Protein AF-A0A4P5TN16-F1 (afdb_monomer_lite)

pLDDT: mean 72.74, std 12.01, range [41.06, 86.75]

Structure (mmCIF, N/CA/C/O backbone):
data_AF-A0A4P5TN16-F1
#
_entry.id   AF-A0A4P5TN16-F1
#
loop_
_atom_site.group_PDB
_atom_site.id
_atom_site.type_symbol
_atom_site.label_atom_id
_atom_site.label_alt_id
_atom_site.label_comp_id
_atom_site.label_asym_id
_atom_site.label_entity_id
_atom_site.label_seq_id
_atom_site.pdbx_PDB_ins_code
_atom_site.Cartn_x
_atom_site.Cartn_y
_atom_site.Cartn_z
_atom_site.occupancy
_atom_site.B_iso_or_equiv
_atom_site.auth_seq_id
_atom_site.auth_comp_id
_atom_site.auth_asym_id
_atom_site.auth_atom_id
_atom_site.pdbx_PDB_model_num
ATOM 1 N N . MET A 1 1 ? 1.680 -2.490 -0.772 1.00 47.03 1 MET A N 1
ATOM 2 C CA . MET A 1 1 ? 1.736 -2.633 -2.255 1.00 47.03 1 MET A CA 1
ATOM 3 C C . MET A 1 1 ? 3.018 -3.313 -2.763 1.00 47.03 1 MET A C 1
ATOM 5 O O . MET A 1 1 ? 2.881 -4.269 -3.512 1.00 47.03 1 MET A O 1
ATOM 9 N N . LEU A 1 2 ? 4.232 -2.942 -2.316 1.00 42.31 2 LEU A N 1
ATOM 10 C CA . LEU A 1 2 ? 5.469 -3.615 -2.766 1.00 42.31 2 LEU A CA 1
ATOM 11 C C . LEU A 1 2 ? 5.816 -4.909 -2.009 1.00 42.31 2 LEU A C 1
ATOM 13 O O . LEU A 1 2 ? 6.357 -5.803 -2.624 1.00 42.31 2 LEU A O 1
ATOM 17 N N . LEU A 1 3 ? 5.410 -5.094 -0.742 1.00 45.25 3 LEU A N 1
ATOM 18 C CA . LEU A 1 3 ? 5.484 -6.406 -0.053 1.00 45.25 3 LEU A CA 1
ATOM 19 C C . LEU A 1 3 ? 4.566 -7.456 -0.711 1.00 45.25 3 LEU A C 1
ATOM 21 O O . LEU A 1 3 ? 4.809 -8.660 -0.689 1.00 45.25 3 LEU A O 1
ATOM 25 N N . VAL A 1 4 ? 3.494 -6.970 -1.328 1.00 44.47 4 VAL A N 1
ATOM 26 C CA . VAL A 1 4 ? 2.502 -7.808 -1.986 1.00 44.47 4 VAL A CA 1
ATOM 27 C C . VAL A 1 4 ? 2.820 -7.980 -3.473 1.00 44.47 4 VAL A C 1
ATOM 29 O O . VAL A 1 4 ? 2.553 -9.043 -4.011 1.00 44.47 4 VAL A O 1
ATOM 32 N N . GLN A 1 5 ? 3.515 -7.017 -4.099 1.00 46.03 5 GLN A N 1
ATOM 33 C CA . GLN A 1 5 ? 4.252 -7.201 -5.360 1.00 46.03 5 GLN A CA 1
ATOM 34 C C . GLN A 1 5 ? 5.516 -8.067 -5.211 1.00 46.03 5 GLN A C 1
ATOM 36 O O . GLN A 1 5 ? 5.868 -8.774 -6.145 1.00 46.03 5 GLN A O 1
ATOM 41 N N . TYR A 1 6 ? 6.132 -8.085 -4.028 1.00 45.16 6 TYR A N 1
ATOM 42 C CA . TYR A 1 6 ? 7.238 -8.959 -3.626 1.00 45.16 6 TYR A CA 1
ATOM 43 C C . TYR A 1 6 ? 6.790 -10.424 -3.557 1.00 45.16 6 TYR A C 1
ATOM 45 O O . TYR A 1 6 ? 7.491 -11.299 -4.050 1.00 45.16 6 TYR A O 1
ATOM 53 N N . LEU A 1 7 ? 5.569 -10.690 -3.075 1.00 41.06 7 LEU A N 1
ATOM 54 C CA . LEU A 1 7 ? 4.903 -11.987 -3.259 1.00 41.06 7 LEU A CA 1
ATOM 55 C C . LEU A 1 7 ? 4.446 -12.220 -4.710 1.00 41.06 7 LEU A C 1
ATOM 57 O O . LEU A 1 7 ? 4.442 -13.349 -5.182 1.00 41.06 7 LEU A O 1
ATOM 61 N N . ASN A 1 8 ? 4.107 -11.165 -5.448 1.00 42.56 8 ASN A N 1
ATOM 62 C CA . ASN A 1 8 ? 3.701 -11.230 -6.858 1.00 42.56 8 ASN A CA 1
ATOM 63 C C . ASN A 1 8 ? 4.865 -11.445 -7.841 1.00 42.56 8 ASN A C 1
ATOM 65 O O . ASN A 1 8 ? 4.606 -11.679 -9.018 1.00 42.56 8 ASN A O 1
ATOM 69 N N . GLY A 1 9 ? 6.120 -11.473 -7.375 1.00 43.25 9 GLY A N 1
ATOM 70 C CA . GLY A 1 9 ? 7.223 -12.105 -8.110 1.00 43.25 9 GLY A CA 1
ATOM 71 C C . GLY A 1 9 ? 6.939 -13.584 -8.438 1.00 43.25 9 GLY A C 1
ATOM 72 O O . GLY A 1 9 ? 7.498 -14.118 -9.393 1.00 43.25 9 GLY A O 1
ATOM 73 N N . LEU A 1 10 ? 5.998 -14.228 -7.725 1.00 42.38 10 LEU A N 1
ATOM 74 C CA . LEU A 1 10 ? 5.453 -15.552 -8.058 1.00 42.38 10 LEU A CA 1
ATOM 75 C C . LEU A 1 10 ? 4.376 -15.542 -9.159 1.00 42.38 10 LEU A C 1
ATOM 77 O O . LEU A 1 10 ? 4.066 -16.600 -9.701 1.00 42.38 10 LEU A O 1
ATOM 81 N N . TYR A 1 11 ? 3.814 -14.390 -9.537 1.00 43.84 11 TYR A N 1
ATOM 82 C CA . TYR A 1 11 ? 2.695 -14.298 -10.483 1.00 43.84 11 TYR A CA 1
ATOM 83 C C . TYR A 1 11 ? 3.079 -13.469 -11.710 1.00 43.84 11 TYR A C 1
ATOM 85 O O . TYR A 1 11 ? 2.583 -12.376 -11.968 1.00 43.84 11 TYR A O 1
ATOM 93 N N . ARG A 1 12 ? 3.968 -14.074 -12.501 1.00 46.69 12 ARG A N 1
ATOM 94 C CA . ARG A 1 12 ? 4.525 -13.651 -13.801 1.00 46.69 12 ARG A CA 1
ATOM 95 C C . ARG A 1 12 ? 3.516 -13.335 -14.923 1.00 46.69 12 ARG A C 1
ATOM 97 O O . ARG A 1 12 ? 3.926 -13.164 -16.066 1.00 46.69 12 ARG A O 1
ATOM 104 N N . SER A 1 13 ? 2.213 -13.286 -14.661 1.00 42.72 13 SER A N 1
ATOM 105 C CA . SER A 1 13 ? 1.193 -13.177 -15.705 1.00 42.72 13 SER A CA 1
ATOM 106 C C . SER A 1 13 ? 0.032 -12.298 -15.266 1.00 42.72 13 SER A C 1
ATOM 108 O O . SER A 1 13 ? -0.453 -12.393 -14.139 1.00 42.72 13 SER A O 1
ATOM 110 N N . ASN A 1 14 ? -0.401 -11.457 -16.201 1.00 50.97 14 ASN A N 1
ATOM 111 C CA . ASN A 1 14 ? -1.499 -10.506 -16.130 1.00 50.97 14 ASN A CA 1
ATOM 112 C C . ASN A 1 14 ? -2.838 -11.241 -15.899 1.00 50.97 14 ASN A C 1
ATOM 114 O O . ASN A 1 14 ? -3.612 -11.458 -16.828 1.00 50.97 14 ASN A O 1
ATOM 118 N N . SER A 1 15 ? -3.079 -11.701 -14.671 1.00 50.84 15 SER A N 1
ATOM 119 C CA . SER A 1 15 ? -4.292 -12.420 -14.280 1.00 50.84 15 SER A CA 1
ATOM 120 C C . SER A 1 15 ? -4.997 -11.722 -13.119 1.00 50.84 15 SER A C 1
ATOM 122 O O . SER A 1 15 ? -4.405 -10.898 -12.417 1.00 50.84 15 SER A O 1
ATOM 124 N N . ALA A 1 16 ? -6.253 -12.113 -12.879 1.00 52.28 16 ALA A N 1
ATOM 125 C CA . ALA A 1 16 ? -7.050 -11.742 -11.707 1.00 52.28 16 ALA A CA 1
ATOM 126 C C . ALA A 1 16 ? -6.288 -11.889 -10.370 1.00 52.28 16 ALA A C 1
ATOM 128 O O . ALA A 1 16 ? -6.649 -11.257 -9.383 1.00 52.28 16 ALA A O 1
ATOM 129 N N . ALA A 1 17 ? -5.187 -12.650 -10.336 1.00 51.19 17 ALA A N 1
ATOM 130 C CA . ALA A 1 17 ? -4.313 -12.757 -9.179 1.00 51.19 17 ALA A CA 1
ATOM 131 C C . ALA A 1 17 ? -3.643 -11.436 -8.756 1.00 51.19 17 ALA A C 1
ATOM 133 O O . ALA A 1 17 ? -3.353 -11.268 -7.577 1.00 51.19 17 ALA A O 1
ATOM 134 N N . ALA A 1 18 ? -3.457 -10.468 -9.664 1.00 52.84 18 ALA A N 1
ATOM 135 C CA . ALA A 1 18 ? -2.921 -9.144 -9.328 1.00 52.84 18 ALA A CA 1
ATOM 136 C C . ALA A 1 18 ? -3.877 -8.301 -8.457 1.00 52.84 18 ALA A C 1
ATOM 138 O O . ALA A 1 18 ? -3.437 -7.356 -7.799 1.00 52.84 18 ALA A O 1
ATOM 139 N N . PHE A 1 19 ? -5.163 -8.670 -8.409 1.00 58.22 19 PHE A N 1
ATOM 140 C CA . PHE A 1 19 ? -6.163 -8.049 -7.544 1.00 58.22 19 PHE A CA 1
ATOM 141 C C . PHE A 1 19 ? -6.017 -8.480 -6.081 1.00 58.22 19 PHE A C 1
ATOM 143 O O . PHE A 1 19 ? -6.162 -7.640 -5.195 1.00 58.22 19 PHE A O 1
ATOM 150 N N . PHE A 1 20 ? -5.682 -9.748 -5.804 1.00 59.31 20 PHE A N 1
ATOM 151 C CA . PHE A 1 20 ? -5.580 -10.256 -4.428 1.00 59.31 20 PHE A CA 1
ATOM 152 C C . PHE A 1 20 ? -4.622 -9.437 -3.561 1.00 59.31 20 PHE A C 1
ATOM 154 O O . PHE A 1 20 ? -5.002 -9.078 -2.451 1.00 59.31 20 PHE A O 1
ATOM 161 N N . PRO A 1 21 ? -3.431 -9.050 -4.043 1.00 58.12 21 PRO A N 1
ATOM 162 C CA . PRO A 1 21 ? -2.546 -8.158 -3.325 1.00 58.12 21 PRO A CA 1
ATOM 163 C C . PRO A 1 21 ? -3.161 -6.838 -2.870 1.00 58.12 21 PRO A C 1
ATOM 165 O O . PRO A 1 21 ? -2.962 -6.407 -1.736 1.00 58.12 21 PRO A O 1
ATOM 168 N N . MET A 1 22 ? -3.901 -6.192 -3.768 1.00 58.53 22 MET A N 1
ATOM 169 C CA . MET A 1 22 ? -4.574 -4.927 -3.503 1.00 58.53 22 MET A CA 1
ATOM 170 C C . MET A 1 22 ? -5.763 -5.140 -2.559 1.00 58.53 22 MET A C 1
ATOM 172 O O . MET A 1 22 ? -5.947 -4.374 -1.617 1.00 58.53 22 MET A O 1
ATOM 176 N N . PHE A 1 23 ? -6.505 -6.229 -2.759 1.00 66.12 23 PHE A N 1
ATOM 177 C CA . PHE A 1 23 ? -7.631 -6.634 -1.929 1.00 66.12 23 PHE A CA 1
ATOM 178 C C . PHE A 1 23 ? -7.205 -6.958 -0.495 1.00 66.12 23 PHE A C 1
ATOM 180 O O . PHE A 1 23 ? -7.765 -6.405 0.442 1.00 66.12 23 PHE A O 1
ATOM 187 N N . PHE A 1 24 ? -6.170 -7.773 -0.289 1.00 66.38 24 PHE A N 1
ATOM 188 C CA . PHE A 1 24 ? -5.665 -8.100 1.047 1.00 66.38 24 PHE A CA 1
ATOM 189 C C . PHE A 1 24 ? -5.044 -6.891 1.751 1.00 66.38 24 PHE A C 1
ATOM 191 O O . PHE A 1 24 ? -5.207 -6.764 2.963 1.00 66.38 24 PHE A O 1
ATOM 198 N N . ASN A 1 25 ? -4.422 -5.961 1.013 1.00 66.50 25 ASN A N 1
ATOM 199 C CA . ASN A 1 25 ? -3.933 -4.703 1.590 1.00 66.50 25 ASN A CA 1
ATOM 200 C C . ASN A 1 25 ? -5.071 -3.798 2.098 1.00 66.50 25 ASN A C 1
ATOM 202 O O . ASN A 1 25 ? -4.815 -2.913 2.901 1.00 66.50 25 ASN A O 1
ATOM 206 N N . LEU A 1 26 ? -6.313 -4.015 1.653 1.00 68.75 26 LEU A N 1
ATOM 207 C CA . LEU A 1 26 ? -7.501 -3.286 2.110 1.00 68.75 26 LEU A CA 1
ATOM 208 C C . LEU A 1 26 ? -8.293 -4.078 3.164 1.00 68.75 26 LEU A C 1
ATOM 210 O O . LEU A 1 26 ? -8.724 -3.533 4.179 1.00 68.75 26 LEU A O 1
ATOM 214 N N . VAL A 1 27 ? -8.432 -5.388 2.963 1.00 73.81 27 VAL A N 1
ATOM 215 C CA . VAL A 1 27 ? -9.183 -6.288 3.844 1.00 73.81 27 VAL A CA 1
ATOM 216 C C . VAL A 1 27 ? -8.481 -6.500 5.180 1.00 73.81 27 VAL A C 1
ATOM 218 O O . VAL A 1 27 ? -9.156 -6.481 6.203 1.00 73.81 27 VAL A O 1
ATOM 221 N N . ILE A 1 28 ? -7.154 -6.667 5.212 1.00 76.19 28 ILE A N 1
ATOM 222 C CA . ILE A 1 28 ? -6.427 -6.891 6.473 1.00 76.19 28 ILE A CA 1
ATOM 223 C C . ILE A 1 28 ? -6.566 -5.676 7.410 1.00 76.19 28 ILE A C 1
ATOM 225 O O . ILE A 1 28 ? -6.988 -5.874 8.553 1.00 76.19 28 ILE A O 1
ATOM 229 N N . PRO A 1 29 ? -6.327 -4.424 6.960 1.00 73.12 29 PRO A N 1
ATOM 230 C CA . PRO A 1 29 ? -6.603 -3.250 7.786 1.00 73.12 29 PRO A CA 1
ATOM 231 C C . PRO A 1 29 ? -8.078 -3.126 8.174 1.00 73.12 29 PRO A C 1
ATOM 233 O O . PRO A 1 29 ? -8.384 -2.813 9.324 1.00 73.12 29 PRO A O 1
ATOM 236 N N . GLY A 1 30 ? -8.998 -3.421 7.248 1.00 73.88 30 GLY A N 1
ATOM 237 C CA . GLY A 1 30 ? -10.436 -3.395 7.515 1.00 73.88 30 GLY A CA 1
ATOM 238 C C . GLY A 1 30 ? -10.856 -4.369 8.619 1.00 73.88 30 GLY A C 1
ATOM 239 O O . GLY A 1 30 ? -11.547 -3.977 9.555 1.00 73.88 30 GLY A O 1
ATOM 240 N N . ILE A 1 31 ? -10.389 -5.620 8.573 1.00 82.06 31 ILE A N 1
ATOM 241 C CA . ILE A 1 31 ? -10.645 -6.624 9.617 1.00 82.06 31 ILE A CA 1
ATOM 242 C C . ILE A 1 31 ? -10.005 -6.201 10.942 1.00 82.06 31 ILE A C 1
ATOM 244 O O . ILE A 1 31 ? -10.642 -6.320 11.988 1.00 82.06 31 ILE A O 1
ATOM 248 N N . GLY A 1 32 ? -8.775 -5.679 10.915 1.00 77.38 32 GLY A N 1
ATOM 249 C CA . GLY A 1 32 ? -8.094 -5.199 12.119 1.00 77.38 32 GLY A CA 1
ATOM 250 C C . GLY A 1 32 ? -8.895 -4.115 12.842 1.00 77.38 32 GLY A C 1
ATOM 251 O O . GLY A 1 32 ? -9.093 -4.186 14.054 1.00 77.38 32 GLY A O 1
ATOM 252 N N . ILE A 1 33 ? -9.436 -3.157 12.090 1.00 78.75 33 ILE A N 1
ATOM 253 C CA . ILE A 1 33 ? -10.247 -2.062 12.636 1.00 78.75 33 ILE A CA 1
ATOM 254 C C . ILE A 1 33 ? -11.627 -2.558 13.069 1.00 78.75 33 ILE A C 1
ATOM 256 O O . ILE A 1 33 ? -12.109 -2.158 14.125 1.00 78.75 33 ILE A O 1
ATOM 260 N N . TYR A 1 34 ? -12.233 -3.484 12.323 1.00 79.62 34 TYR A N 1
ATOM 261 C CA . TYR A 1 34 ? -13.469 -4.152 12.731 1.00 79.62 34 TYR A CA 1
ATOM 262 C C . TYR A 1 34 ? -13.324 -4.824 14.103 1.00 79.62 34 TYR A C 1
ATOM 264 O O . TYR A 1 34 ? -14.132 -4.580 15.001 1.00 79.62 34 TYR A O 1
ATOM 272 N N . LEU A 1 35 ? -12.285 -5.647 14.283 1.00 80.94 35 LEU A N 1
ATOM 273 C CA . LEU A 1 35 ? -12.025 -6.352 15.540 1.00 80.94 35 LEU A CA 1
ATOM 274 C C . LEU A 1 35 ? -11.704 -5.376 16.672 1.00 80.94 35 LEU A C 1
ATOM 276 O O . LEU A 1 35 ? -12.166 -5.572 17.793 1.00 80.94 35 LEU A O 1
ATOM 280 N N . PHE A 1 36 ? -10.967 -4.307 16.371 1.00 80.12 36 PHE A N 1
ATOM 281 C CA . PHE A 1 36 ? -10.652 -3.257 17.330 1.00 80.12 36 PHE A CA 1
ATOM 282 C C . PHE A 1 36 ? -11.912 -2.536 17.828 1.00 80.12 36 PHE A C 1
ATOM 284 O O . PHE A 1 36 ? -12.151 -2.487 19.032 1.00 80.12 36 PHE A 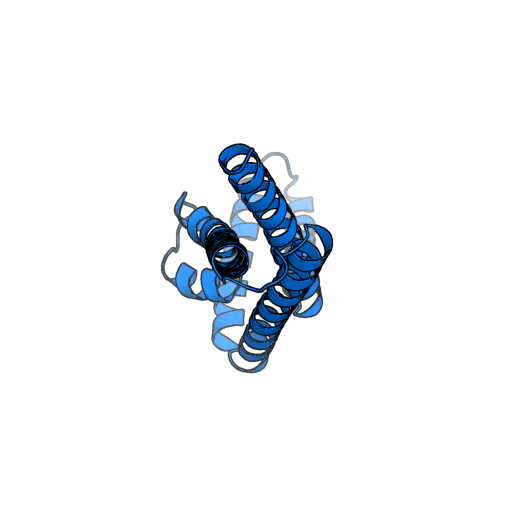O 1
ATOM 291 N N . VAL A 1 37 ? -12.772 -2.054 16.925 1.00 75.00 37 VAL A N 1
ATOM 292 C CA . VAL A 1 37 ? -14.033 -1.385 17.293 1.00 75.00 37 VAL A CA 1
ATOM 293 C C . VAL A 1 37 ? -14.968 -2.342 18.029 1.00 75.00 37 VAL A C 1
ATOM 295 O O . VAL A 1 37 ? -15.571 -1.966 19.031 1.00 75.00 37 VAL A O 1
ATOM 298 N N . LYS A 1 38 ? -15.063 -3.599 17.586 1.00 76.12 38 LYS A N 1
ATOM 299 C CA . LYS A 1 38 ? -15.866 -4.617 18.269 1.00 76.12 38 LYS A CA 1
ATOM 300 C C . LYS A 1 38 ? -15.364 -4.880 19.692 1.00 76.12 38 LYS A C 1
ATOM 302 O O . LYS A 1 38 ? -16.176 -4.944 20.607 1.00 76.12 38 LYS A O 1
ATOM 307 N N . SER A 1 39 ? -14.048 -4.982 19.882 1.00 76.25 39 SER A N 1
ATOM 308 C CA . SER A 1 39 ? -13.424 -5.126 21.203 1.00 76.25 39 SER A CA 1
ATOM 309 C C . SER A 1 39 ? -13.739 -3.931 22.106 1.00 76.25 39 SER A C 1
ATOM 311 O O . SER A 1 39 ? -14.161 -4.106 23.247 1.00 76.25 39 SER A O 1
ATOM 313 N N . LEU A 1 40 ? -13.641 -2.710 21.571 1.00 74.62 40 LEU A N 1
ATOM 314 C CA . LEU A 1 40 ? -13.989 -1.483 22.290 1.00 74.62 40 LEU A CA 1
ATOM 315 C C . LEU A 1 40 ? -15.458 -1.456 22.744 1.00 74.62 40 LEU A C 1
ATOM 317 O O . LEU A 1 40 ? -15.739 -1.009 23.849 1.00 74.62 40 LEU A O 1
ATOM 321 N N . ILE A 1 41 ? -16.386 -1.955 21.923 1.00 71.75 41 ILE A N 1
ATOM 322 C CA . ILE A 1 41 ? -17.817 -2.033 22.265 1.00 71.75 41 ILE A CA 1
ATOM 323 C C . ILE A 1 41 ? -18.098 -3.148 23.287 1.00 71.75 41 ILE A C 1
ATOM 325 O O . ILE A 1 41 ? -18.964 -2.992 24.141 1.00 71.75 41 ILE A O 1
ATOM 329 N N . GLN A 1 42 ? -17.386 -4.277 23.204 1.00 70.75 42 GLN A N 1
ATOM 330 C CA . GLN A 1 42 ? -17.556 -5.415 24.118 1.00 70.75 42 GLN A CA 1
ATOM 331 C C . GLN A 1 42 ? -16.895 -5.206 25.483 1.00 70.75 42 GLN A C 1
ATOM 333 O O . GLN A 1 42 ? -17.262 -5.875 26.450 1.00 70.75 42 GLN A O 1
ATOM 338 N N . THR A 1 43 ? -15.922 -4.301 25.571 1.00 70.19 43 THR A N 1
ATOM 339 C CA . THR A 1 43 ? -15.291 -3.946 26.839 1.00 70.19 43 THR A CA 1
ATOM 340 C C . THR A 1 43 ? -16.336 -3.246 27.704 1.00 70.19 43 THR A C 1
ATOM 342 O O . THR A 1 43 ? -16.745 -2.128 27.401 1.00 70.19 43 THR A O 1
ATOM 345 N N . GLN A 1 44 ? -16.792 -3.914 28.768 1.00 52.91 44 GLN A N 1
ATOM 346 C CA . GLN A 1 44 ? -17.684 -3.340 29.775 1.00 52.91 44 GLN A CA 1
ATOM 347 C C . GLN A 1 44 ? -16.943 -2.241 30.549 1.00 52.91 44 GLN A C 1
ATOM 349 O O . GLN A 1 44 ? -16.437 -2.466 31.644 1.00 52.91 44 GLN A O 1
ATOM 354 N N . SER A 1 45 ? -16.817 -1.056 29.958 1.00 57.28 45 SER A N 1
ATOM 355 C CA . SER A 1 45 ? -16.441 0.152 30.682 1.00 57.28 45 SER A CA 1
ATOM 356 C C . SER A 1 45 ? -17.694 0.803 31.258 1.00 57.28 45 SER A C 1
ATOM 358 O O . SER A 1 45 ? -18.723 0.865 30.587 1.00 57.28 45 SER A O 1
ATOM 360 N N . ASP A 1 46 ? -17.588 1.363 32.467 1.00 53.88 46 ASP A N 1
ATOM 361 C CA . ASP A 1 46 ? -18.685 2.048 33.180 1.00 53.88 46 ASP A CA 1
ATOM 362 C C . ASP A 1 46 ? -19.345 3.186 32.375 1.00 53.88 46 ASP A C 1
ATOM 364 O O . ASP A 1 46 ? -20.437 3.647 32.698 1.00 53.88 46 ASP A O 1
ATOM 368 N N . SER A 1 47 ? -18.697 3.634 31.294 1.00 59.50 47 SER A N 1
ATOM 369 C CA . SER A 1 47 ? -19.297 4.481 30.266 1.00 59.50 47 SER A CA 1
ATOM 370 C C . SER A 1 47 ? -19.172 3.812 28.890 1.00 59.50 47 SER A C 1
ATOM 372 O O . SER A 1 47 ? -18.055 3.461 28.496 1.00 59.50 47 SER A O 1
ATOM 374 N N . PRO A 1 48 ? -20.270 3.636 28.131 1.00 64.12 48 PRO A N 1
ATOM 375 C CA . PRO A 1 48 ? -20.195 3.112 26.772 1.00 64.12 48 PRO A CA 1
ATOM 376 C C . PRO A 1 48 ? -19.377 4.056 25.883 1.00 64.12 48 PRO A C 1
ATOM 378 O O . PRO A 1 48 ? -19.473 5.285 25.985 1.00 64.12 48 PRO A O 1
ATOM 381 N N . ILE A 1 49 ? -18.552 3.490 24.999 1.00 70.25 49 ILE A N 1
ATOM 382 C CA . ILE A 1 49 ? -17.753 4.280 24.058 1.00 70.25 49 ILE A CA 1
ATOM 383 C C . ILE A 1 49 ? -18.682 5.045 23.112 1.00 70.25 49 ILE A C 1
ATOM 385 O O . ILE A 1 49 ? -19.486 4.470 22.380 1.00 70.25 49 ILE A O 1
ATOM 389 N N . ASN A 1 50 ? -18.548 6.372 23.114 1.00 77.50 50 ASN A N 1
ATOM 390 C CA . ASN A 1 50 ? -19.254 7.233 22.176 1.00 77.50 50 ASN A CA 1
ATOM 391 C C . ASN A 1 50 ? -18.618 7.153 20.774 1.00 77.50 50 ASN A C 1
ATOM 393 O O . ASN A 1 50 ? -17.434 6.845 20.614 1.00 77.50 50 ASN A O 1
ATOM 397 N N . MET A 1 51 ? -19.407 7.475 19.746 1.00 74.94 51 MET A N 1
ATOM 398 C CA . MET A 1 51 ? -18.977 7.394 18.343 1.00 74.94 51 MET A CA 1
ATOM 399 C C . MET A 1 51 ? -17.694 8.197 18.077 1.00 74.94 51 MET A C 1
ATOM 401 O O . MET A 1 51 ? -16.813 7.739 17.356 1.00 74.94 51 MET A O 1
ATOM 405 N N . GLY A 1 52 ? -17.557 9.368 18.711 1.00 76.44 52 GLY A N 1
ATOM 406 C CA . GLY A 1 52 ? -16.374 10.220 18.584 1.00 76.44 52 GLY A CA 1
ATOM 407 C C . GLY A 1 52 ? -15.086 9.554 19.082 1.00 76.44 52 GLY A C 1
ATOM 408 O O . GLY A 1 52 ? -14.077 9.592 18.381 1.00 76.44 52 GLY A O 1
ATOM 409 N N . LYS A 1 53 ? -15.112 8.887 20.247 1.00 77.75 53 LYS A N 1
ATOM 410 C CA . LYS A 1 53 ? -13.951 8.136 20.756 1.00 77.75 53 LYS A CA 1
ATOM 411 C C . LYS A 1 53 ? -13.638 6.927 19.874 1.00 77.75 53 LYS A C 1
ATOM 413 O O . LYS A 1 53 ? -12.468 6.687 19.595 1.00 77.75 53 LYS A O 1
ATOM 418 N N . ALA A 1 54 ? -14.653 6.207 19.389 1.00 77.44 54 ALA A N 1
ATOM 419 C CA . ALA A 1 54 ? -14.452 5.079 18.474 1.00 77.44 54 ALA A CA 1
ATOM 420 C C . ALA A 1 54 ? -13.790 5.515 17.155 1.00 77.44 54 ALA A C 1
ATOM 422 O O . ALA A 1 54 ? -12.835 4.877 16.707 1.00 77.44 54 ALA A O 1
ATOM 423 N N . LEU A 1 55 ? -14.244 6.630 16.571 1.00 80.94 55 LEU A N 1
ATOM 424 C CA . LEU A 1 55 ? -13.661 7.210 15.359 1.00 80.94 55 LEU A CA 1
ATOM 425 C C . LEU A 1 55 ? -12.219 7.663 15.588 1.00 80.94 55 LEU A C 1
ATOM 427 O O . LEU A 1 55 ? -11.344 7.334 14.792 1.00 80.94 55 LEU A O 1
ATOM 431 N N . PHE A 1 56 ? -11.950 8.366 16.691 1.00 82.69 56 PHE A N 1
ATOM 432 C CA . PHE A 1 56 ? -10.603 8.838 17.011 1.00 82.69 56 PHE A CA 1
ATOM 433 C C . PHE A 1 56 ? -9.616 7.683 17.229 1.00 82.69 56 PHE A C 1
ATOM 435 O O . PHE A 1 56 ? -8.516 7.689 16.679 1.00 82.69 56 PHE A O 1
ATOM 442 N N . LEU A 1 57 ? -10.015 6.655 17.983 1.00 81.00 57 LEU A N 1
ATOM 443 C CA . LEU A 1 57 ? -9.171 5.486 18.232 1.00 81.00 57 LEU A CA 1
ATOM 444 C C . LEU A 1 57 ? -8.943 4.664 16.955 1.00 81.00 57 LEU A C 1
ATOM 446 O O . LEU A 1 57 ? -7.826 4.216 16.703 1.00 81.00 57 LEU A O 1
ATOM 450 N N . SER A 1 58 ? -9.970 4.516 16.115 1.00 80.00 58 SER A N 1
ATOM 451 C CA . SER A 1 58 ? -9.842 3.844 14.815 1.00 80.00 58 SER A CA 1
ATOM 452 C C . SER A 1 58 ? -8.924 4.612 13.867 1.00 80.00 58 SER A C 1
ATOM 454 O O . SER A 1 58 ? -8.123 4.002 13.156 1.00 80.00 58 SER A O 1
ATOM 456 N N . LEU A 1 59 ? -8.978 5.946 13.890 1.00 84.00 59 LEU A N 1
ATOM 457 C CA . LEU A 1 59 ? -8.059 6.804 13.149 1.00 84.00 59 LEU A CA 1
ATOM 458 C C . LEU A 1 59 ? -6.615 6.609 13.628 1.00 84.00 59 LEU A C 1
ATOM 460 O O . LEU A 1 59 ? -5.735 6.381 12.801 1.00 84.00 59 LEU A O 1
ATOM 464 N N . MET A 1 60 ? -6.364 6.631 14.942 1.00 84.75 60 MET A N 1
ATOM 465 C CA . MET A 1 60 ? -5.024 6.379 15.488 1.00 84.75 60 MET A CA 1
ATOM 466 C C . MET A 1 60 ? -4.492 5.002 15.084 1.00 84.75 60 MET A C 1
ATOM 468 O O . MET A 1 60 ? -3.351 4.895 14.638 1.00 84.75 60 MET A O 1
ATOM 472 N N . MET A 1 61 ? -5.321 3.960 15.167 1.00 81.12 61 MET A N 1
ATOM 473 C CA . MET A 1 61 ? -4.923 2.611 14.762 1.00 81.12 61 MET A CA 1
ATOM 474 C C . MET A 1 61 ? -4.622 2.522 13.257 1.00 81.12 61 MET A C 1
ATOM 476 O O . MET A 1 61 ? -3.654 1.879 12.848 1.00 81.12 61 MET A O 1
ATOM 480 N N . SER A 1 62 ? -5.404 3.222 12.430 1.00 81.44 62 SER A N 1
ATOM 481 C CA . SER A 1 62 ? -5.177 3.316 10.981 1.00 81.44 62 SER A CA 1
ATOM 482 C C . SER A 1 62 ? -3.856 4.011 10.653 1.00 81.44 62 SER A C 1
ATOM 484 O O . SER A 1 62 ? -3.131 3.565 9.765 1.00 81.44 62 SER A O 1
ATOM 486 N N . LEU A 1 63 ? -3.520 5.078 11.385 1.00 84.62 63 LEU A N 1
ATOM 487 C CA . LEU A 1 63 ? -2.259 5.805 11.230 1.00 84.62 63 LEU A CA 1
ATOM 488 C C . LEU A 1 63 ? -1.056 4.959 11.651 1.00 84.62 63 LEU A C 1
ATOM 490 O O . LEU A 1 63 ? -0.043 4.968 10.957 1.00 84.62 63 LEU A O 1
ATOM 494 N N . ILE A 1 64 ? -1.170 4.202 12.748 1.00 85.06 64 ILE A N 1
ATOM 495 C CA . ILE A 1 64 ? -0.115 3.283 13.193 1.00 85.06 64 ILE A CA 1
ATOM 496 C C . ILE A 1 64 ? 0.135 2.219 12.121 1.00 85.06 64 ILE A C 1
ATOM 498 O O . ILE A 1 64 ? 1.279 2.039 11.710 1.00 85.06 64 ILE A O 1
ATOM 502 N N . MET A 1 65 ? -0.919 1.574 11.605 1.00 81.19 65 MET A N 1
ATOM 503 C CA . MET A 1 65 ? -0.780 0.581 10.533 1.00 81.19 65 MET A CA 1
ATOM 504 C C . MET A 1 65 ? -0.161 1.171 9.263 1.00 81.19 65 MET A C 1
ATOM 506 O O . MET A 1 65 ? 0.775 0.587 8.714 1.00 81.19 65 MET A O 1
ATOM 510 N N . ALA A 1 66 ? -0.627 2.343 8.824 1.00 79.81 66 ALA A N 1
ATOM 511 C CA . ALA A 1 66 ? -0.052 3.028 7.671 1.00 79.81 66 ALA A CA 1
ATOM 512 C C . ALA A 1 66 ? 1.436 3.342 7.895 1.00 79.81 66 ALA A C 1
ATOM 514 O O . ALA A 1 66 ? 2.265 3.073 7.028 1.00 79.81 66 ALA A O 1
ATOM 515 N N . GLY A 1 67 ? 1.793 3.843 9.081 1.00 83.06 67 GLY A N 1
ATOM 516 C CA . GLY A 1 67 ? 3.175 4.125 9.463 1.00 83.06 67 GLY A CA 1
ATOM 517 C C . GLY A 1 67 ? 4.060 2.878 9.443 1.00 83.06 67 GLY A C 1
ATOM 518 O O . GLY A 1 67 ? 5.158 2.917 8.889 1.00 83.06 67 GLY A O 1
ATOM 519 N N . THR A 1 68 ? 3.577 1.749 9.970 1.00 83.00 68 THR A N 1
ATOM 520 C CA . THR A 1 68 ? 4.298 0.469 9.917 1.00 83.00 68 THR A CA 1
ATOM 521 C C . THR A 1 68 ? 4.499 -0.008 8.476 1.00 83.00 68 THR A C 1
ATOM 523 O O . THR A 1 68 ? 5.608 -0.406 8.118 1.00 83.00 68 THR A O 1
ATOM 526 N N . ASN A 1 69 ? 3.476 0.094 7.623 1.00 79.19 69 ASN A N 1
ATOM 527 C CA . ASN A 1 69 ? 3.572 -0.289 6.212 1.00 79.19 69 ASN A CA 1
ATOM 528 C C . ASN A 1 69 ? 4.548 0.606 5.433 1.00 79.19 69 ASN A C 1
ATOM 530 O O . ASN A 1 69 ? 5.319 0.108 4.610 1.00 79.19 69 ASN A O 1
ATOM 534 N N . ILE A 1 70 ? 4.572 1.908 5.724 1.00 81.81 70 ILE A N 1
ATOM 535 C CA . ILE A 1 70 ? 5.530 2.861 5.149 1.00 81.81 70 ILE A CA 1
ATOM 536 C C . ILE A 1 70 ? 6.953 2.550 5.600 1.00 81.81 70 ILE A C 1
ATOM 538 O O . ILE A 1 70 ? 7.855 2.500 4.768 1.00 81.81 70 ILE A O 1
ATOM 542 N N . ALA A 1 71 ? 7.166 2.303 6.893 1.00 80.31 71 ALA A N 1
ATOM 543 C CA . ALA A 1 71 ? 8.485 1.985 7.428 1.00 80.31 71 ALA A CA 1
ATOM 544 C C . ALA A 1 71 ? 9.031 0.675 6.838 1.00 80.31 71 ALA A C 1
ATOM 546 O O . ALA A 1 71 ? 10.183 0.619 6.401 1.00 80.31 71 ALA A O 1
ATOM 547 N N . ALA A 1 72 ? 8.188 -0.358 6.749 1.00 78.75 72 ALA A N 1
ATOM 548 C CA . ALA A 1 72 ? 8.532 -1.610 6.084 1.00 78.75 72 ALA A CA 1
ATOM 549 C C . ALA A 1 72 ? 8.876 -1.380 4.604 1.00 78.75 72 ALA A C 1
ATOM 551 O O . ALA A 1 72 ? 9.868 -1.916 4.106 1.00 78.75 72 ALA A O 1
ATOM 552 N N . TYR A 1 73 ? 8.108 -0.534 3.910 1.00 76.44 73 TYR A N 1
ATOM 553 C CA . TYR A 1 73 ? 8.383 -0.183 2.521 1.00 76.44 73 TYR A CA 1
ATOM 554 C C . TYR A 1 73 ? 9.717 0.534 2.350 1.00 76.44 73 TYR A C 1
ATOM 556 O O . TYR A 1 73 ? 10.530 0.137 1.521 1.00 76.44 73 TYR A O 1
ATOM 564 N N . GLN A 1 74 ? 9.970 1.557 3.160 1.00 80.25 74 GLN A N 1
ATOM 565 C CA . GLN A 1 74 ? 11.206 2.3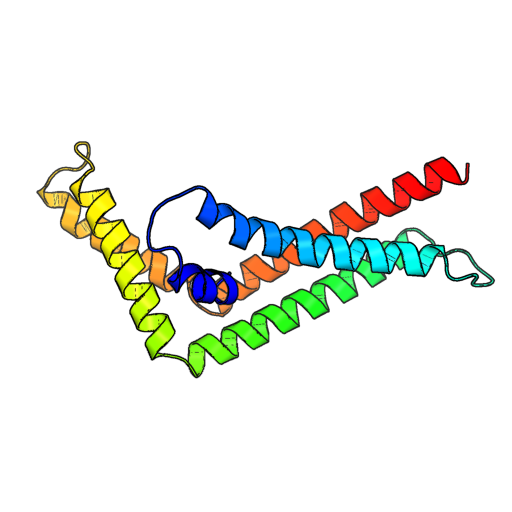24 3.124 1.00 80.25 74 GLN A CA 1
ATOM 566 C C . GLN A 1 74 ? 12.421 1.434 3.414 1.00 80.25 74 GLN A C 1
ATOM 568 O O . GLN A 1 74 ? 13.457 1.569 2.761 1.00 80.25 74 GLN A O 1
ATOM 573 N N . HIS A 1 75 ? 12.285 0.481 4.340 1.00 80.88 75 HIS A N 1
ATOM 574 C CA . HIS A 1 75 ? 13.324 -0.501 4.624 1.00 80.88 75 HIS A CA 1
ATOM 575 C C . HIS A 1 75 ? 13.611 -1.401 3.413 1.00 80.88 75 HIS A C 1
ATOM 577 O O . HIS A 1 75 ? 14.769 -1.559 3.031 1.00 80.88 75 HIS A O 1
ATOM 583 N N . ILE A 1 76 ? 12.578 -1.967 2.781 1.00 75.81 76 ILE A N 1
ATOM 584 C CA . ILE A 1 76 ? 12.737 -2.808 1.584 1.00 75.81 76 ILE A CA 1
ATOM 585 C C . ILE A 1 76 ? 13.332 -1.988 0.436 1.00 75.81 76 ILE A C 1
ATOM 587 O O . ILE A 1 76 ? 14.273 -2.437 -0.213 1.00 75.81 76 ILE A O 1
ATOM 591 N N . TYR A 1 77 ? 12.846 -0.763 0.233 1.00 74.50 77 TYR A N 1
ATOM 592 C CA . TYR A 1 77 ? 13.283 0.101 -0.856 1.00 74.50 77 TYR A CA 1
ATOM 593 C C . TYR A 1 77 ? 14.770 0.445 -0.783 1.00 74.50 77 TYR A C 1
ATOM 595 O O . TYR A 1 77 ? 15.476 0.395 -1.789 1.00 74.50 77 TYR A O 1
ATOM 603 N N . ASN A 1 78 ? 15.269 0.726 0.420 1.00 79.44 78 ASN A N 1
ATOM 604 C CA . ASN A 1 78 ? 16.662 1.112 0.609 1.00 79.44 78 ASN A CA 1
ATOM 605 C C . ASN A 1 78 ? 17.617 -0.090 0.704 1.00 79.44 78 ASN A C 1
ATOM 607 O O . ASN A 1 78 ? 18.744 -0.006 0.210 1.00 79.44 78 ASN A O 1
ATOM 611 N N . ASN A 1 79 ? 17.178 -1.206 1.304 1.00 76.50 79 ASN A N 1
ATOM 612 C CA . ASN A 1 79 ? 18.059 -2.333 1.644 1.00 76.50 79 ASN A CA 1
ATOM 613 C C . ASN A 1 79 ? 17.971 -3.524 0.680 1.00 76.50 79 ASN A C 1
ATOM 615 O O . ASN A 1 79 ? 18.873 -4.358 0.660 1.00 76.50 79 ASN A O 1
ATOM 619 N N . LYS A 1 80 ? 16.905 -3.636 -0.120 1.00 77.31 80 LYS A N 1
ATOM 620 C CA . LYS A 1 80 ? 16.662 -4.766 -1.031 1.00 77.31 80 LYS A CA 1
ATOM 621 C C . LYS A 1 80 ? 16.616 -4.304 -2.490 1.00 77.31 80 LYS A C 1
ATOM 623 O O . LYS A 1 80 ? 15.634 -4.500 -3.200 1.00 77.31 80 LYS A O 1
ATOM 628 N N . LYS A 1 81 ? 17.714 -3.692 -2.942 1.00 75.81 81 LYS A N 1
ATOM 629 C CA . LYS A 1 81 ? 17.824 -3.084 -4.280 1.00 75.81 81 LYS A CA 1
ATOM 630 C C . LYS A 1 81 ? 17.648 -4.080 -5.428 1.00 75.81 81 LYS A C 1
ATOM 632 O O . LYS A 1 81 ? 17.022 -3.725 -6.419 1.00 75.81 81 LYS A O 1
ATOM 637 N N . GLU A 1 82 ? 18.138 -5.310 -5.280 1.00 72.12 82 GLU A N 1
ATOM 638 C CA . GLU A 1 82 ? 18.007 -6.371 -6.295 1.00 72.12 82 GLU A CA 1
ATOM 639 C C . GLU A 1 82 ? 16.540 -6.669 -6.624 1.00 72.12 82 GLU A C 1
ATOM 641 O O . GLU A 1 82 ? 16.146 -6.726 -7.782 1.00 72.12 82 GLU A O 1
ATOM 646 N N . ILE A 1 83 ? 15.706 -6.757 -5.590 1.00 67.06 83 ILE A N 1
ATOM 647 C CA . ILE A 1 83 ? 14.268 -7.014 -5.708 1.00 67.06 83 ILE A CA 1
ATOM 648 C C . ILE A 1 83 ? 13.554 -5.854 -6.405 1.00 67.06 83 ILE A C 1
ATOM 650 O O . ILE A 1 83 ? 12.675 -6.063 -7.238 1.00 67.06 83 ILE A O 1
ATOM 654 N N . ILE A 1 84 ? 13.935 -4.617 -6.080 1.00 69.81 84 ILE A N 1
ATOM 655 C CA . ILE A 1 84 ? 13.362 -3.431 -6.723 1.00 69.81 84 ILE A CA 1
ATOM 656 C C . ILE A 1 84 ? 13.779 -3.337 -8.187 1.00 69.81 84 ILE A C 1
ATOM 658 O O . ILE A 1 84 ? 12.962 -2.958 -9.024 1.00 69.81 84 ILE A O 1
ATOM 662 N N . GLN A 1 85 ? 15.023 -3.687 -8.509 1.00 73.75 85 GLN A N 1
ATOM 663 C CA . GLN A 1 85 ? 15.502 -3.715 -9.887 1.00 73.75 85 GLN A CA 1
ATOM 664 C C . GLN A 1 85 ? 14.798 -4.793 -10.714 1.00 73.75 85 GLN A C 1
ATOM 666 O O . GLN A 1 85 ? 14.351 -4.493 -11.821 1.00 73.75 85 GLN A O 1
ATOM 671 N N . ASP A 1 86 ? 14.635 -6.001 -10.171 1.00 72.56 86 ASP A N 1
ATOM 672 C CA . ASP A 1 86 ? 13.906 -7.081 -10.842 1.00 72.56 86 ASP A CA 1
ATOM 673 C C . ASP A 1 86 ? 12.452 -6.669 -11.113 1.00 72.56 86 ASP A C 1
ATOM 675 O O . ASP A 1 86 ? 11.981 -6.696 -12.252 1.00 72.56 86 ASP A O 1
ATOM 679 N N . TRP A 1 87 ? 11.771 -6.125 -10.102 1.00 70.25 87 TRP A N 1
ATOM 680 C CA . TRP A 1 87 ? 10.408 -5.623 -10.251 1.00 70.25 87 TRP A CA 1
ATOM 681 C C . TRP A 1 87 ? 10.289 -4.473 -11.265 1.00 70.25 87 TRP A C 1
ATOM 683 O O . TRP A 1 87 ? 9.375 -4.462 -12.093 1.00 70.25 87 TRP A O 1
ATOM 693 N N . ARG A 1 88 ? 11.234 -3.525 -11.253 1.00 74.81 88 ARG A N 1
ATOM 694 C CA . ARG A 1 88 ? 11.301 -2.431 -12.233 1.00 74.81 88 ARG A CA 1
ATOM 695 C C . ARG A 1 88 ? 11.452 -2.971 -13.654 1.00 74.81 88 ARG A C 1
ATOM 697 O O . ARG A 1 88 ? 10.767 -2.500 -14.557 1.00 74.81 88 ARG A O 1
ATOM 704 N N . SER A 1 89 ? 12.302 -3.980 -13.847 1.00 77.38 89 SER A N 1
ATOM 705 C CA . SER A 1 89 ? 12.521 -4.598 -15.157 1.00 77.38 89 SER A CA 1
ATOM 706 C C . SER A 1 89 ? 11.252 -5.260 -15.707 1.00 77.38 89 SER A C 1
ATOM 708 O O . SER A 1 89 ? 10.913 -5.066 -16.875 1.00 77.38 89 SER A O 1
ATOM 710 N N . LEU A 1 90 ? 10.487 -5.946 -14.849 1.00 73.62 90 LEU A N 1
ATOM 711 C CA . LEU A 1 90 ? 9.211 -6.565 -15.213 1.00 73.62 90 LEU A CA 1
ATOM 712 C C . LEU A 1 90 ? 8.172 -5.520 -15.632 1.00 73.62 90 LEU A C 1
ATOM 714 O O . LEU A 1 90 ? 7.465 -5.708 -16.622 1.00 73.62 90 LEU A O 1
ATOM 718 N N . GLN A 1 91 ? 8.097 -4.402 -14.910 1.00 73.25 91 GLN A N 1
ATOM 719 C CA . GLN A 1 91 ? 7.160 -3.325 -15.227 1.00 73.25 91 GLN A CA 1
ATOM 720 C C . GLN A 1 91 ? 7.544 -2.591 -16.510 1.00 73.25 91 GLN A C 1
ATOM 722 O O . GLN A 1 91 ? 6.680 -2.271 -17.323 1.00 73.25 91 GLN A O 1
ATOM 727 N N . TYR A 1 92 ? 8.839 -2.387 -16.747 1.00 79.75 92 TYR A N 1
ATOM 728 C CA . TYR A 1 92 ? 9.322 -1.825 -18.005 1.00 79.75 92 TYR A CA 1
ATOM 729 C C . TYR A 1 92 ? 9.002 -2.736 -19.189 1.00 79.75 92 TYR A C 1
ATOM 731 O O . TYR A 1 92 ? 8.523 -2.238 -20.204 1.00 79.75 92 TYR A O 1
ATOM 739 N N . ALA A 1 93 ? 9.172 -4.052 -19.042 1.00 79.94 93 ALA A N 1
ATOM 740 C CA . ALA A 1 93 ? 8.799 -5.019 -20.071 1.00 79.94 93 ALA A CA 1
ATOM 741 C C . ALA A 1 93 ? 7.285 -5.018 -20.354 1.00 79.94 93 ALA A C 1
ATOM 743 O O . ALA A 1 93 ? 6.869 -5.136 -21.507 1.00 79.94 93 ALA A O 1
ATOM 744 N N . ALA A 1 94 ? 6.451 -4.848 -19.323 1.00 76.50 94 ALA A N 1
ATOM 745 C CA . ALA A 1 94 ? 5.004 -4.731 -19.484 1.00 76.50 94 ALA A CA 1
ATOM 746 C C . ALA A 1 94 ? 4.595 -3.434 -20.207 1.00 76.50 94 ALA A C 1
ATOM 748 O O . ALA A 1 94 ? 3.758 -3.491 -21.107 1.00 76.50 94 ALA A O 1
ATOM 749 N N . ILE A 1 95 ? 5.208 -2.295 -19.858 1.00 78.00 95 ILE A N 1
ATOM 750 C CA . ILE A 1 95 ? 5.003 -1.001 -20.537 1.00 78.00 95 ILE A CA 1
ATOM 751 C C . ILE A 1 95 ? 5.436 -1.091 -21.999 1.00 78.00 95 ILE A C 1
ATOM 753 O O . ILE A 1 95 ? 4.720 -0.640 -22.892 1.00 78.00 95 ILE A O 1
ATOM 757 N N . ASP A 1 96 ? 6.599 -1.688 -22.257 1.00 83.06 96 ASP A N 1
ATOM 758 C CA . ASP A 1 96 ? 7.100 -1.840 -23.617 1.00 83.06 96 ASP A CA 1
ATOM 759 C C . ASP A 1 96 ? 6.125 -2.685 -24.444 1.00 83.06 96 ASP A C 1
ATOM 761 O O . ASP A 1 96 ? 5.697 -2.246 -25.510 1.00 83.06 96 ASP A O 1
ATOM 765 N N . LYS A 1 97 ? 5.656 -3.815 -23.896 1.00 83.88 97 LYS A N 1
ATOM 766 C CA . LYS A 1 97 ? 4.640 -4.660 -24.532 1.00 83.88 97 LYS A CA 1
ATOM 767 C C . LYS A 1 97 ? 3.315 -3.928 -24.772 1.00 83.88 97 LYS A C 1
ATOM 769 O O . LYS A 1 97 ? 2.708 -4.133 -25.820 1.00 83.88 97 LYS A O 1
ATOM 774 N N . SER A 1 98 ? 2.846 -3.105 -23.828 1.00 80.69 98 SER A N 1
ATOM 775 C CA . SER A 1 98 ? 1.574 -2.390 -23.986 1.00 80.69 98 SER A CA 1
ATOM 776 C C . SER A 1 98 ? 1.650 -1.315 -25.066 1.00 80.69 98 SER A C 1
ATOM 778 O O . SER A 1 98 ? 0.724 -1.199 -25.854 1.00 80.69 98 SER A O 1
ATOM 780 N N . VAL A 1 99 ? 2.749 -0.556 -25.128 1.00 83.62 99 VAL A N 1
ATOM 781 C CA . VAL A 1 99 ? 2.935 0.494 -26.146 1.00 83.62 99 VAL A CA 1
ATOM 782 C C . VAL A 1 99 ? 3.225 -0.112 -27.522 1.00 83.62 99 VAL A C 1
ATOM 784 O O . VAL A 1 99 ? 2.770 0.398 -28.544 1.00 83.62 99 VAL A O 1
ATOM 787 N N . ASP A 1 100 ? 3.955 -1.227 -27.578 1.00 84.38 100 ASP A N 1
ATOM 788 C CA . ASP A 1 100 ? 4.224 -1.909 -28.845 1.00 84.38 100 ASP A CA 1
ATOM 789 C C . ASP A 1 100 ? 2.960 -2.527 -29.443 1.00 84.38 100 ASP A C 1
ATOM 791 O O . ASP A 1 100 ? 2.766 -2.417 -30.653 1.00 84.38 100 ASP A O 1
ATOM 795 N N . GLY A 1 101 ? 2.079 -3.085 -28.607 1.00 82.00 101 GLY A N 1
ATOM 796 C CA . GLY A 1 101 ? 0.778 -3.619 -29.021 1.00 82.00 101 GLY A CA 1
ATOM 797 C C . GLY A 1 101 ? -0.299 -2.567 -29.299 1.00 82.00 101 GLY A C 1
ATOM 798 O O . GLY A 1 101 ? -1.372 -2.929 -29.773 1.00 82.00 101 GLY A O 1
ATOM 799 N N . ASP A 1 102 ? -0.043 -1.289 -29.012 1.00 80.44 102 ASP A N 1
ATOM 800 C CA . ASP A 1 102 ? -0.985 -0.209 -29.295 1.00 80.44 102 ASP A CA 1
ATOM 801 C C . ASP A 1 102 ? -0.848 0.249 -30.758 1.00 80.44 102 ASP A C 1
ATOM 803 O O . ASP A 1 102 ? 0.165 0.831 -31.162 1.00 80.44 102 ASP A O 1
ATOM 807 N N . GLU A 1 103 ? -1.858 -0.055 -31.574 1.00 81.69 103 GLU A N 1
ATOM 808 C CA . GLU A 1 103 ? -1.929 0.353 -32.984 1.00 81.69 103 GLU A CA 1
ATOM 809 C C . GLU A 1 103 ? -2.365 1.816 -33.158 1.00 81.69 103 GLU A C 1
ATOM 811 O O . GLU A 1 103 ? -2.176 2.386 -34.231 1.00 81.69 103 GLU A O 1
ATOM 816 N N . SER A 1 104 ? -2.910 2.449 -32.111 1.00 80.62 104 SER A N 1
ATOM 817 C CA . SER A 1 104 ? -3.344 3.853 -32.154 1.00 80.62 104 SER A CA 1
ATOM 818 C C . SER A 1 104 ? -2.184 4.848 -32.044 1.00 80.62 104 SER A C 1
ATOM 820 O O . SER A 1 104 ? -2.336 6.031 -32.353 1.00 80.62 104 SER A O 1
ATOM 822 N N . VAL A 1 105 ? -1.006 4.371 -31.635 1.00 77.44 105 VAL A N 1
ATOM 823 C CA . VAL A 1 105 ? 0.193 5.184 -31.436 1.00 77.44 105 VAL A CA 1
ATOM 824 C C . VAL A 1 105 ? 1.091 5.080 -32.663 1.00 77.44 105 VAL A C 1
ATOM 826 O O . VAL A 1 105 ? 1.550 3.996 -33.032 1.00 77.44 105 VAL A O 1
ATOM 829 N N . LEU A 1 106 ? 1.411 6.228 -33.263 1.00 82.88 106 LEU A N 1
ATOM 830 C CA . LEU A 1 106 ? 2.365 6.307 -34.367 1.00 82.88 106 LEU A CA 1
ATOM 831 C C . LEU A 1 106 ? 3.727 5.741 -33.944 1.00 82.88 106 LEU A C 1
ATOM 833 O O . LEU A 1 106 ? 4.236 6.050 -32.868 1.00 82.88 106 LEU A O 1
ATOM 837 N N . LEU A 1 107 ? 4.362 4.959 -34.822 1.00 77.94 107 LEU A N 1
ATOM 838 C CA . LEU A 1 107 ? 5.675 4.343 -34.570 1.00 77.94 107 LEU A CA 1
ATOM 839 C C . LEU A 1 107 ? 6.738 5.359 -34.116 1.00 77.94 107 LEU A C 1
ATOM 841 O O . LEU A 1 107 ? 7.565 5.039 -33.265 1.00 77.94 107 LEU A O 1
ATOM 845 N N . ALA A 1 108 ? 6.681 6.585 -34.646 1.00 80.88 108 ALA A N 1
ATOM 846 C CA . ALA A 1 108 ? 7.576 7.679 -34.276 1.00 80.88 108 ALA A CA 1
ATOM 847 C C . ALA A 1 108 ? 7.393 8.152 -32.818 1.00 80.88 108 ALA A C 1
ATOM 849 O O . ALA A 1 108 ? 8.359 8.569 -32.182 1.00 80.88 108 ALA A O 1
ATOM 850 N N . ASP A 1 109 ? 6.182 8.036 -32.266 1.00 86.06 109 ASP A N 1
ATOM 851 C CA . ASP A 1 109 ? 5.836 8.508 -30.923 1.00 86.06 109 ASP A CA 1
ATOM 852 C C . ASP A 1 109 ? 5.949 7.417 -29.849 1.00 86.06 109 ASP A C 1
ATOM 854 O O . ASP A 1 109 ? 6.061 7.731 -28.659 1.00 86.06 109 ASP A O 1
ATOM 858 N N . LYS A 1 110 ? 6.008 6.135 -30.242 1.00 82.94 110 LYS A N 1
ATOM 859 C CA . LYS A 1 110 ? 6.126 4.999 -29.306 1.00 82.94 110 LYS A CA 1
ATOM 860 C C . LYS A 1 110 ? 7.333 5.125 -28.377 1.00 82.94 110 LYS A C 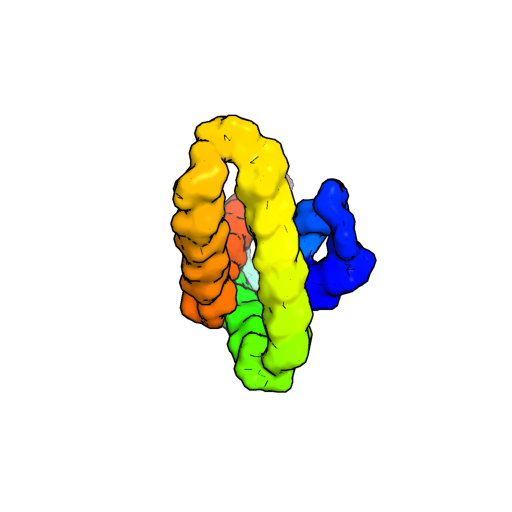1
ATOM 862 O O . LYS A 1 110 ? 7.221 4.857 -27.182 1.00 82.94 110 LYS A O 1
ATOM 867 N N . ALA A 1 111 ? 8.479 5.580 -28.888 1.00 85.00 111 ALA A N 1
ATOM 868 C CA . ALA A 1 111 ? 9.681 5.782 -28.075 1.00 85.00 111 ALA A CA 1
ATOM 869 C C . ALA A 1 111 ? 9.471 6.851 -26.987 1.00 85.00 111 ALA A C 1
ATOM 871 O O . ALA A 1 111 ? 9.839 6.649 -25.826 1.00 85.00 111 ALA A O 1
ATOM 872 N N . LYS A 1 112 ? 8.819 7.963 -27.345 1.00 86.38 112 LYS A N 1
ATOM 873 C CA . LYS A 1 112 ? 8.500 9.054 -26.419 1.00 86.38 112 LYS A CA 1
ATOM 874 C C . LYS A 1 112 ? 7.498 8.597 -25.360 1.00 86.38 112 LYS A C 1
ATOM 876 O O . LYS A 1 112 ? 7.718 8.822 -24.174 1.00 86.38 112 LYS A O 1
ATOM 881 N N . GLN A 1 113 ? 6.451 7.884 -25.768 1.00 84.31 113 GLN A N 1
ATOM 882 C CA . GLN A 1 113 ? 5.425 7.384 -24.856 1.00 84.31 113 GLN A CA 1
ATOM 883 C C . GLN A 1 113 ? 5.975 6.342 -23.872 1.00 84.31 113 GLN A C 1
ATOM 885 O O . GLN A 1 113 ? 5.689 6.428 -22.677 1.00 84.31 113 GLN A O 1
ATOM 890 N N . LYS A 1 114 ? 6.828 5.414 -24.333 1.00 86.19 114 LYS A N 1
ATOM 891 C CA . LYS A 1 114 ? 7.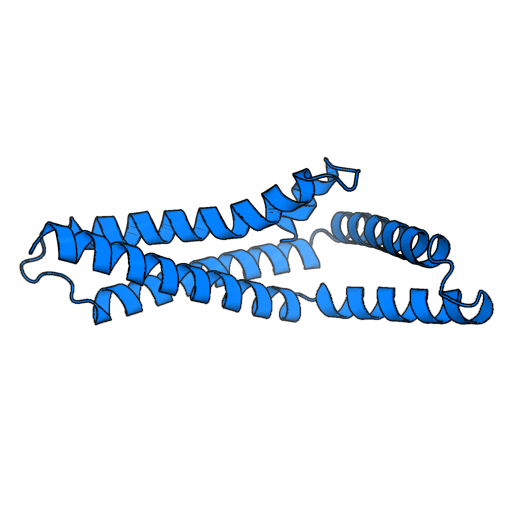554 4.475 -23.459 1.00 86.19 114 LYS A CA 1
ATOM 892 C C . LYS A 1 114 ? 8.378 5.216 -22.409 1.00 86.19 114 LYS A C 1
ATOM 894 O O . LYS A 1 114 ? 8.297 4.881 -21.230 1.00 86.19 114 LYS A O 1
ATOM 899 N N . SER A 1 115 ? 9.133 6.239 -22.817 1.00 86.75 115 SER A N 1
ATOM 900 C CA . SER A 1 115 ? 9.941 7.048 -21.897 1.00 86.75 115 SER A CA 1
ATOM 901 C C . SER A 1 115 ? 9.077 7.737 -20.839 1.00 86.75 115 SER A C 1
ATOM 903 O O . SER A 1 115 ? 9.350 7.609 -19.649 1.00 86.75 115 SER A O 1
ATOM 905 N N . THR A 1 116 ? 7.995 8.402 -21.251 1.00 86.62 116 THR A N 1
ATOM 906 C CA . THR A 1 116 ? 7.081 9.093 -20.331 1.00 86.62 116 THR A CA 1
ATOM 907 C C . THR A 1 116 ? 6.409 8.131 -19.350 1.00 86.62 116 THR A C 1
ATOM 909 O O . THR A 1 116 ? 6.276 8.439 -18.168 1.00 86.62 116 THR A O 1
ATOM 912 N N . LEU A 1 117 ? 5.991 6.946 -19.802 1.00 80.62 117 LEU A N 1
ATOM 913 C CA . LEU A 1 117 ? 5.380 5.941 -18.928 1.00 80.62 117 LEU A CA 1
ATOM 914 C C . LEU A 1 117 ? 6.377 5.369 -17.912 1.00 80.62 117 LEU A C 1
ATOM 916 O O . LEU A 1 117 ? 6.012 5.181 -16.751 1.00 80.62 117 LEU A O 1
ATOM 920 N N . LYS A 1 118 ? 7.633 5.147 -18.317 1.00 81.25 118 LYS A N 1
ATOM 921 C CA . LYS A 1 118 ? 8.710 4.702 -17.418 1.00 81.25 118 LYS A CA 1
ATOM 922 C C . LYS A 1 118 ? 9.066 5.774 -16.384 1.00 81.25 118 LYS A C 1
ATOM 924 O O . LYS A 1 118 ? 9.179 5.462 -15.205 1.00 81.25 118 LYS A O 1
ATOM 929 N N . GLU A 1 119 ? 9.153 7.040 -16.784 1.00 81.94 119 GLU A N 1
ATOM 930 C CA . GLU A 1 119 ? 9.401 8.157 -15.862 1.00 81.94 119 GLU A CA 1
ATOM 931 C C . GLU A 1 119 ? 8.255 8.334 -14.852 1.00 81.94 119 GLU A C 1
ATOM 933 O O . GLU A 1 119 ? 8.481 8.428 -13.646 1.00 81.94 119 GLU A O 1
ATOM 938 N N . ASN A 1 120 ? 7.004 8.265 -15.316 1.00 75.94 120 ASN A N 1
ATOM 939 C CA . ASN A 1 120 ? 5.831 8.293 -14.439 1.00 75.94 120 ASN A CA 1
ATOM 940 C C . ASN A 1 120 ? 5.805 7.123 -13.450 1.00 75.94 120 ASN A C 1
ATOM 942 O O . ASN A 1 120 ? 5.316 7.271 -12.328 1.00 75.94 120 ASN A O 1
ATOM 946 N N . PHE A 1 121 ? 6.296 5.954 -13.861 1.00 72.50 121 PHE A N 1
ATOM 947 C CA . PHE A 1 121 ? 6.448 4.814 -12.971 1.00 72.50 121 PHE A CA 1
ATOM 948 C C . PHE A 1 121 ? 7.484 5.111 -11.880 1.00 72.50 121 PHE A C 1
ATOM 950 O O . PHE A 1 121 ? 7.163 4.973 -10.704 1.00 72.50 121 PHE A O 1
ATOM 957 N N . GLU A 1 122 ? 8.665 5.622 -12.234 1.00 73.62 122 GLU A N 1
ATOM 958 C CA . GLU A 1 122 ? 9.719 5.986 -11.274 1.00 73.62 122 GLU A CA 1
ATOM 959 C C . GLU A 1 122 ? 9.248 6.986 -10.205 1.00 73.62 122 GLU A C 1
ATOM 961 O O . GLU A 1 122 ? 9.552 6.836 -9.020 1.00 73.62 122 GLU A O 1
ATOM 966 N N . VAL A 1 123 ? 8.434 7.968 -10.591 1.00 70.88 123 VAL A N 1
ATOM 967 C CA . VAL A 1 123 ? 7.856 8.935 -9.644 1.00 70.88 123 VAL A CA 1
ATOM 968 C C . VAL A 1 123 ? 6.866 8.263 -8.682 1.00 70.88 123 VAL A C 1
ATOM 970 O O . VAL A 1 123 ? 6.820 8.592 -7.496 1.00 70.88 123 VAL A O 1
ATOM 973 N N . LYS A 1 124 ? 6.084 7.290 -9.163 1.00 69.06 124 LYS A N 1
ATOM 974 C CA . LYS A 1 124 ? 5.041 6.609 -8.374 1.00 69.06 124 LYS A CA 1
ATOM 975 C C . LYS A 1 124 ? 5.577 5.542 -7.419 1.00 69.06 124 LYS A C 1
ATOM 977 O O . LYS A 1 124 ? 4.874 5.181 -6.479 1.00 69.06 124 LYS A O 1
ATOM 982 N N . ILE A 1 125 ? 6.796 5.049 -7.629 1.00 68.56 125 ILE A N 1
ATOM 983 C CA . ILE A 1 125 ? 7.413 4.024 -6.768 1.00 68.56 125 ILE A CA 1
ATOM 984 C C . ILE A 1 125 ? 8.182 4.614 -5.584 1.00 68.56 125 ILE A C 1
ATOM 986 O O . ILE A 1 125 ? 8.612 3.874 -4.702 1.00 68.56 125 ILE A O 1
ATOM 990 N N . GLY A 1 126 ? 8.376 5.932 -5.533 1.00 70.62 126 GLY A N 1
ATOM 991 C CA . GLY A 1 126 ? 9.086 6.569 -4.429 1.00 70.62 126 GLY A CA 1
ATOM 992 C C . GLY A 1 126 ? 8.424 6.288 -3.064 1.00 70.62 126 GLY A C 1
ATOM 993 O O . GLY A 1 126 ? 7.194 6.248 -2.980 1.00 70.62 126 GLY A O 1
ATOM 994 N N . PRO A 1 127 ? 9.199 6.145 -1.968 1.00 70.25 127 PRO A N 1
ATOM 995 C CA . PRO A 1 127 ? 8.664 6.006 -0.605 1.00 70.25 127 PRO A CA 1
ATOM 996 C C . PRO A 1 127 ? 7.653 7.081 -0.204 1.00 70.25 127 PRO A C 1
ATOM 998 O O . PRO A 1 127 ? 6.693 6.783 0.501 1.00 70.25 127 PRO A O 1
ATOM 1001 N N . SER A 1 128 ? 7.826 8.307 -0.699 1.00 73.44 128 SER A N 1
ATOM 1002 C CA . SER A 1 128 ? 6.890 9.415 -0.491 1.00 73.44 128 SER A CA 1
ATOM 1003 C C . SER A 1 128 ? 5.540 9.182 -1.177 1.00 73.44 128 SER A C 1
ATOM 1005 O O . SER A 1 128 ? 4.498 9.312 -0.537 1.00 73.44 128 SER A O 1
ATOM 1007 N N . ALA A 1 129 ? 5.548 8.798 -2.456 1.00 71.50 129 ALA A N 1
ATOM 1008 C CA . ALA A 1 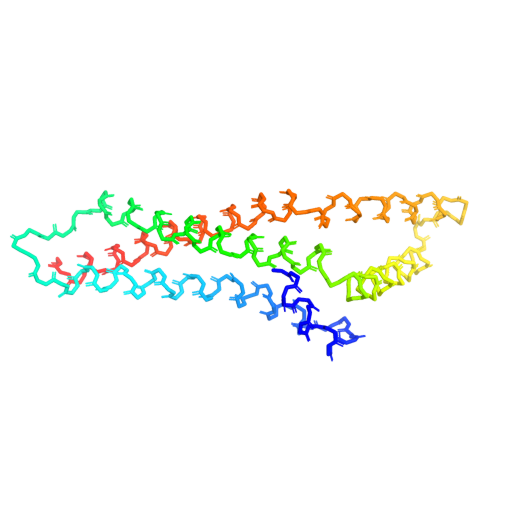129 ? 4.338 8.510 -3.223 1.00 71.50 129 ALA A CA 1
ATOM 1009 C C . ALA A 1 129 ? 3.590 7.296 -2.654 1.00 71.50 129 ALA A C 1
ATOM 1011 O O . ALA A 1 129 ? 2.376 7.352 -2.449 1.00 71.50 129 ALA A O 1
ATOM 1012 N N . PHE A 1 130 ? 4.327 6.230 -2.319 1.00 74.38 130 PHE A N 1
ATOM 1013 C CA . PHE A 1 130 ? 3.764 5.057 -1.655 1.00 74.38 130 PHE A CA 1
ATOM 1014 C C . PHE A 1 130 ? 3.139 5.420 -0.304 1.00 74.38 130 PHE A C 1
ATOM 1016 O O . PHE A 1 130 ? 2.014 5.014 -0.023 1.00 74.38 130 PHE A O 1
ATOM 1023 N N . GLY A 1 131 ? 3.828 6.221 0.515 1.00 74.12 131 GLY A N 1
ATOM 1024 C CA . GLY A 1 131 ? 3.314 6.606 1.824 1.00 74.12 131 GLY A CA 1
ATOM 1025 C C . GLY A 1 131 ? 2.065 7.475 1.765 1.00 74.12 131 GLY A C 1
ATOM 1026 O O . GLY A 1 131 ? 1.141 7.247 2.542 1.00 74.12 131 GLY A O 1
ATOM 1027 N N . GLY A 1 132 ? 1.977 8.398 0.804 1.00 75.38 132 GLY A N 1
ATOM 1028 C CA . GLY A 1 132 ? 0.753 9.168 0.576 1.00 75.38 132 GLY A CA 1
ATOM 1029 C C . GLY A 1 132 ? -0.443 8.276 0.223 1.00 75.38 132 GLY A C 1
ATOM 1030 O O . GLY A 1 132 ? -1.531 8.448 0.774 1.00 75.38 132 GLY A O 1
ATOM 1031 N N . PHE A 1 133 ? -0.233 7.287 -0.650 1.00 75.56 133 PHE A N 1
ATOM 1032 C CA . PHE A 1 133 ? -1.281 6.347 -1.051 1.00 75.56 133 PHE A CA 1
ATOM 1033 C C . PHE A 1 133 ? -1.710 5.417 0.094 1.00 75.56 133 PHE A C 1
ATOM 1035 O O . PHE A 1 133 ? -2.904 5.235 0.329 1.00 75.56 133 PHE A O 1
ATOM 1042 N N . GLU A 1 134 ? -0.750 4.864 0.837 1.00 73.44 134 GLU A N 1
ATOM 1043 C CA . GLU A 1 134 ? -1.018 3.958 1.956 1.00 73.44 134 GLU A CA 1
ATOM 1044 C C . GLU A 1 134 ? -1.747 4.677 3.103 1.00 73.44 134 GLU A C 1
ATOM 1046 O O . GLU A 1 134 ? -2.724 4.152 3.632 1.00 73.44 134 GLU A O 1
ATOM 1051 N N . LEU A 1 135 ? -1.350 5.914 3.432 1.00 81.75 135 LEU A N 1
ATOM 1052 C CA . LEU A 1 135 ? -2.059 6.746 4.411 1.00 81.75 135 LEU A CA 1
ATOM 1053 C C . LEU A 1 135 ? -3.508 6.989 3.992 1.00 81.75 135 LEU A C 1
ATOM 1055 O O . LEU A 1 135 ? -4.420 6.781 4.792 1.00 81.75 135 LEU A O 1
ATOM 1059 N N . MET A 1 136 ? -3.729 7.395 2.739 1.00 80.50 136 MET A N 1
ATOM 1060 C CA . MET A 1 136 ? -5.075 7.646 2.229 1.00 80.50 136 MET A CA 1
ATOM 1061 C C . MET A 1 136 ? -5.935 6.377 2.282 1.00 80.50 136 MET A C 1
ATOM 1063 O O . MET A 1 136 ? -7.074 6.438 2.749 1.00 80.50 136 MET A O 1
ATOM 1067 N N . MET A 1 137 ? -5.403 5.223 1.867 1.00 79.88 137 MET A N 1
ATOM 1068 C CA . MET A 1 137 ? -6.133 3.951 1.903 1.00 79.88 137 MET A CA 1
ATOM 1069 C C . MET A 1 137 ? -6.440 3.475 3.324 1.00 79.88 137 MET A C 1
ATOM 1071 O O . MET A 1 137 ? -7.590 3.139 3.609 1.00 79.88 137 MET A O 1
ATOM 1075 N N . CYS A 1 138 ? -5.453 3.437 4.222 1.00 81.00 138 CYS A N 1
ATOM 1076 C CA . CYS A 1 138 ? -5.657 2.943 5.584 1.00 81.00 138 CYS A CA 1
ATOM 1077 C C . CYS A 1 138 ? -6.624 3.837 6.363 1.00 81.00 138 CYS A C 1
ATOM 1079 O O . CYS A 1 138 ? -7.526 3.322 7.021 1.00 81.00 138 CYS A O 1
ATOM 1081 N N . VAL A 1 139 ? -6.485 5.163 6.251 1.00 83.50 139 VAL A N 1
ATOM 1082 C CA . VAL A 1 139 ? -7.380 6.110 6.929 1.00 83.50 139 VAL A CA 1
ATOM 1083 C C . VAL A 1 139 ? -8.797 6.017 6.366 1.00 83.50 139 VAL A C 1
ATOM 1085 O O . VAL A 1 139 ? -9.743 5.879 7.135 1.00 83.50 139 VAL A O 1
ATOM 1088 N N . SER A 1 140 ? -8.973 6.039 5.041 1.00 84.19 140 SER A N 1
ATOM 1089 C CA . SER A 1 140 ? -10.313 5.951 4.438 1.00 84.19 140 SER A CA 1
ATOM 1090 C C . SER A 1 140 ? -11.017 4.636 4.778 1.00 84.19 140 SER A C 1
ATOM 1092 O O . SER A 1 140 ? -12.155 4.654 5.250 1.00 84.19 140 SER A O 1
ATOM 1094 N N . THR A 1 141 ? -10.325 3.503 4.628 1.00 81.44 141 THR A N 1
ATOM 1095 C CA . THR A 1 141 ? -10.862 2.177 4.966 1.00 81.44 141 THR A CA 1
ATOM 1096 C C . THR A 1 141 ? -11.219 2.099 6.446 1.00 81.44 141 THR A C 1
ATOM 1098 O O . THR A 1 141 ? -12.303 1.637 6.799 1.00 81.44 141 THR A O 1
ATOM 1101 N N . GLY A 1 142 ? -10.346 2.605 7.319 1.00 80.56 142 GLY A N 1
ATOM 1102 C CA . GLY A 1 142 ? -10.575 2.595 8.755 1.00 80.56 142 GLY A CA 1
ATOM 1103 C C . GLY A 1 142 ? -11.779 3.405 9.200 1.00 80.56 142 GLY A C 1
ATOM 1104 O O . GLY A 1 142 ? -12.577 2.935 10.011 1.00 80.56 142 GLY A O 1
ATOM 1105 N N . MET A 1 143 ? -11.959 4.587 8.618 1.00 82.62 143 MET A N 1
ATOM 1106 C CA . MET A 1 143 ? -13.105 5.442 8.912 1.00 82.62 143 MET A CA 1
ATOM 1107 C C . MET A 1 143 ? -14.415 4.816 8.422 1.00 82.62 143 MET A C 1
ATOM 1109 O O . MET A 1 143 ? -15.392 4.780 9.170 1.00 82.62 143 MET A O 1
ATOM 1113 N N . VAL A 1 144 ? -14.432 4.263 7.204 1.00 84.88 144 VAL A N 1
ATOM 1114 C CA . VAL A 1 144 ? -15.619 3.594 6.645 1.00 84.88 144 VAL A CA 1
ATOM 1115 C C . VAL A 1 144 ? -16.005 2.373 7.479 1.00 84.88 144 VAL A C 1
ATOM 1117 O O . VAL A 1 144 ? -17.166 2.236 7.867 1.00 84.88 144 VAL A O 1
ATOM 1120 N N . VAL A 1 145 ? -15.045 1.506 7.811 1.00 82.75 145 VAL A N 1
ATOM 1121 C CA . VAL A 1 145 ? -15.316 0.309 8.617 1.00 82.75 145 VAL A CA 1
ATOM 1122 C C . VAL A 1 145 ? -15.778 0.685 10.023 1.00 82.75 145 VAL A C 1
ATOM 1124 O O . VAL A 1 145 ? -16.765 0.127 10.497 1.00 82.75 145 VAL A O 1
ATOM 1127 N N . CYS A 1 146 ? -15.137 1.662 10.674 1.00 83.06 146 CYS A N 1
ATOM 1128 C CA . CYS A 1 146 ? -15.563 2.134 11.991 1.00 83.06 146 CYS A CA 1
ATOM 1129 C C . CYS A 1 146 ? -17.023 2.609 11.979 1.00 83.06 146 CYS A C 1
ATOM 1131 O O . CYS A 1 146 ? -17.794 2.237 12.863 1.00 83.06 146 CYS A O 1
ATOM 1133 N N . LEU A 1 147 ? -17.422 3.392 10.970 1.00 83.00 147 LEU A N 1
ATOM 1134 C CA . LEU A 1 147 ? -18.799 3.870 10.832 1.00 83.00 147 LEU A CA 1
ATOM 1135 C C . LEU A 1 147 ? -19.788 2.717 10.638 1.00 83.00 147 LEU A C 1
ATOM 1137 O O . LEU A 1 147 ? -20.800 2.666 11.334 1.00 83.00 147 LEU A O 1
ATOM 1141 N N . ILE A 1 148 ? -19.487 1.774 9.740 1.00 84.62 148 ILE A N 1
ATOM 1142 C CA . ILE A 1 148 ? -20.353 0.614 9.478 1.00 84.62 148 ILE A CA 1
ATOM 1143 C C . ILE A 1 148 ? -20.540 -0.215 10.751 1.00 84.62 148 ILE A C 1
ATOM 1145 O O . ILE A 1 148 ? -21.669 -0.548 11.107 1.00 84.62 148 ILE A O 1
ATOM 1149 N N . VAL A 1 149 ? -19.451 -0.521 11.460 1.00 79.62 149 VAL A N 1
ATOM 1150 C CA . VAL A 1 149 ? -19.491 -1.339 12.679 1.00 79.62 149 VAL A CA 1
ATOM 1151 C C . VAL A 1 149 ? -20.253 -0.635 13.790 1.00 79.62 149 VAL A C 1
ATOM 1153 O O . VAL A 1 149 ? -21.061 -1.268 14.469 1.00 79.62 149 VAL A O 1
ATOM 1156 N N . PHE A 1 150 ? -20.034 0.665 13.968 1.00 75.69 150 PHE A N 1
ATOM 1157 C CA . PHE A 1 150 ? -20.722 1.428 15.000 1.00 75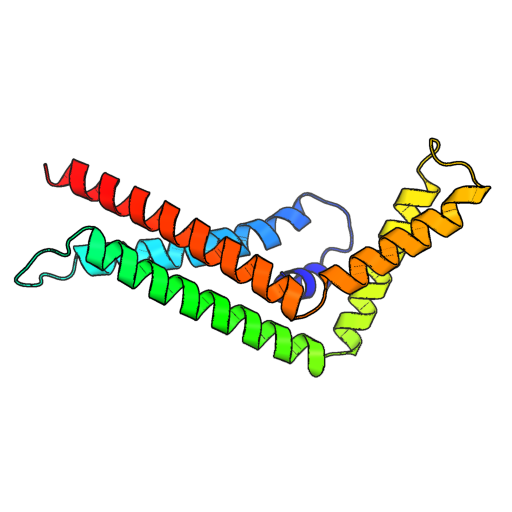.69 150 PHE A CA 1
ATOM 1158 C C . PHE A 1 150 ? -22.228 1.522 14.718 1.00 75.69 150 PHE A C 1
ATOM 1160 O O . PHE A 1 150 ? -23.031 1.224 15.598 1.00 75.69 150 PHE A O 1
ATOM 1167 N N . VAL A 1 151 ? -22.627 1.853 13.482 1.00 78.88 151 VAL A N 1
ATOM 1168 C CA . VAL A 1 151 ? -24.044 1.918 13.074 1.00 78.88 151 VAL A CA 1
ATOM 1169 C C . VAL A 1 151 ? -24.722 0.555 13.198 1.00 78.88 151 VAL A C 1
ATOM 1171 O O . VAL A 1 151 ? -25.855 0.470 13.672 1.00 78.88 151 VAL A O 1
ATOM 1174 N N . TRP A 1 152 ? -24.035 -0.517 12.799 1.00 79.75 152 TRP A N 1
ATOM 1175 C CA . TRP A 1 152 ? -24.552 -1.876 12.923 1.00 79.75 152 TRP A CA 1
ATOM 1176 C C . TRP A 1 152 ? -24.820 -2.245 14.385 1.00 79.75 152 TRP A C 1
ATOM 1178 O O . TRP A 1 152 ? -25.898 -2.739 14.701 1.00 79.75 152 TRP A O 1
ATOM 1188 N N . ASN A 1 153 ? -23.865 -1.995 15.285 1.00 71.62 153 ASN A N 1
ATOM 1189 C CA . ASN A 1 153 ? -24.030 -2.317 16.705 1.00 71.62 153 ASN A CA 1
ATOM 1190 C C . ASN A 1 153 ? -25.095 -1.435 17.370 1.00 71.62 153 ASN A C 1
ATOM 1192 O O . ASN A 1 153 ? -25.886 -1.944 18.161 1.00 71.62 153 ASN A O 1
ATOM 1196 N N . TYR A 1 154 ? -25.180 -0.154 16.999 1.00 70.00 154 TYR A N 1
ATOM 1197 C CA . TYR A 1 154 ? -26.204 0.761 17.508 1.00 70.00 154 TYR A CA 1
ATOM 1198 C C . TYR A 1 154 ? -27.626 0.304 17.141 1.00 70.00 154 TYR A C 1
ATOM 1200 O O . TYR A 1 154 ? -28.516 0.312 17.986 1.00 70.00 154 TYR A O 1
ATOM 1208 N N . LYS A 1 155 ? -27.827 -0.196 15.911 1.00 65.25 155 LYS A N 1
ATOM 1209 C CA . LYS A 1 155 ? -29.099 -0.805 15.475 1.00 65.25 155 LYS A CA 1
ATOM 1210 C C . LYS A 1 155 ? -29.458 -2.113 16.187 1.00 65.25 155 LYS A C 1
ATOM 1212 O O . LYS A 1 155 ? -30.600 -2.531 16.093 1.00 65.25 155 LYS A O 1
ATOM 1217 N N . GLN A 1 156 ? -28.497 -2.801 16.802 1.00 62.00 156 GLN A N 1
ATOM 1218 C CA . GLN A 1 156 ? -28.765 -4.035 17.552 1.00 62.00 156 GLN A CA 1
ATOM 1219 C C . GLN A 1 156 ? -29.039 -3.780 19.037 1.00 62.00 156 GLN A C 1
ATOM 1221 O O . GLN A 1 156 ? -29.613 -4.636 19.700 1.00 62.00 156 GLN A O 1
ATOM 1226 N N . THR A 1 157 ? -28.597 -2.636 19.563 1.00 57.97 157 THR A N 1
ATOM 1227 C CA . THR A 1 157 ? -28.791 -2.238 20.967 1.00 57.97 157 THR A CA 1
ATOM 1228 C C . THR A 1 157 ? -29.987 -1.307 21.184 1.00 57.97 157 THR A C 1
ATOM 1230 O O . THR A 1 157 ? -30.352 -1.084 22.336 1.00 57.97 157 THR A O 1
ATOM 1233 N N . THR A 1 158 ? -30.599 -0.797 20.108 1.00 48.06 158 THR A N 1
ATOM 1234 C CA . THR A 1 158 ? -31.846 -0.006 20.112 1.00 48.06 158 THR A CA 1
ATOM 1235 C C . THR A 1 158 ? -32.974 -0.826 19.509 1.00 48.06 158 THR A C 1
ATOM 1237 O O . THR A 1 158 ? -34.093 -0.787 20.062 1.00 48.06 158 THR A O 1
#

Sequence (158 aa):
MLLVQYLNGLYRSNSAAAFFPMFFNLVIPGIGIYLFVKSLIQTQSDSPINMGKALFLSLMMSLIMAGTNIAAYQHIYNNKKEIIQDWRSLQYAAIDKSVDGDESVLLADKAKQKSTLKENFEVKIGPSAFGGFELMMCVSTGMVVCLIVFVWNYKQTT

Foldseek 3Di:
DVVLVLVCVVVLDDDPSVVVSVVCLQVVLLVVLLVVLVVLQPPPDPDGDDLVNSLVVLLVSLVVVLVVVLVVLVCCVVPVVVSVVVSLVSVLVVLLVVLVPDPVDDPVCSVVSSVVVSVVVVVCSDSVNSSVVSSVSSNVSSNVSSVVSVVVVVVVVD

Radius of gyration: 20.69 Å; chains: 1; bounding box: 50×26×68 Å

Secondary structure (DSSP, 8-state):
-HHHHHHGGG--S-SGGGHHHHHHHHHHHHHHHHHHHHHHHHS--SSPPPHHHHHHHHHHHHHHHHHHHHHHHHHHHHH-HHHHHHHHHHHHHHHHHHHHT-TTS-HHHHHHHHHHHHHHHHHHTSHHHHHHHHHHHHHHHHHHHHHHHHHHHHHHH-